Protein AF-A0A1Q7ZN76-F1 (afdb_monomer_lite)

Sequence (95 aa):
MLIVADIRRQVERFIEADLVIKKGLQRRIINSRALARYILEANRLDSTLDAILGIVRRYPLGSENDNRHRQVFKDCEIATRNEVADLAVETVQAS

Foldseek 3Di:
DPLLVVVLVLLLVVCVVDPCSLVCLLVVVDDLLVSLVVSCVVPVRPDDSVSSSVSSVVRPSDPPPPCVVVVVCVPPDDDDPVPDDDDDDDDDDDD

Secondary structure (DSSP, 8-state):
--HHHHHHHHHHHHHHH-HHHHHHHHTT-S-HHHHHHHHHHHHT-SS-HHHHHHHHHHS----TT-THHHHHTTT-----TTS------------

Structure (mmCIF, N/CA/C/O backbone):
data_AF-A0A1Q7ZN76-F1
#
_entry.id   AF-A0A1Q7ZN76-F1
#
loop_
_atom_site.group_PDB
_atom_site.id
_atom_site.type_symbol
_atom_site.label_atom_id
_atom_site.label_alt_id
_atom_site.label_comp_id
_atom_site.label_asym_id
_atom_site.label_entity_id
_atom_site.label_seq_i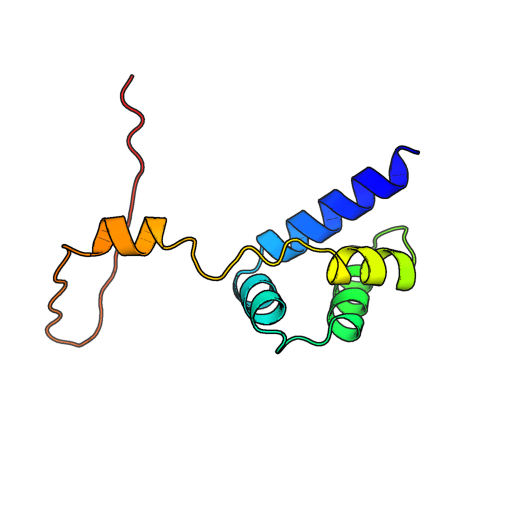d
_atom_site.pdbx_PDB_ins_code
_atom_site.Cartn_x
_atom_site.Cartn_y
_atom_site.Cartn_z
_atom_site.occupancy
_atom_site.B_iso_or_equiv
_atom_site.auth_seq_id
_atom_site.auth_comp_id
_atom_site.auth_asym_id
_atom_site.auth_atom_id
_atom_site.pdbx_PDB_model_num
ATOM 1 N N . MET A 1 1 ? 1.603 8.796 -23.605 1.00 47.59 1 MET A N 1
ATOM 2 C CA . MET A 1 1 ? 1.478 9.263 -22.202 1.00 47.59 1 MET A CA 1
ATOM 3 C C . MET A 1 1 ? 0.319 8.582 -21.436 1.00 47.59 1 MET A C 1
ATOM 5 O O . MET A 1 1 ? -0.129 9.121 -20.438 1.00 47.59 1 MET A O 1
ATOM 9 N N . LEU A 1 2 ? -0.137 7.384 -21.850 1.00 54.00 2 LEU A N 1
ATOM 10 C CA . LEU A 1 2 ? -1.251 6.640 -21.220 1.00 54.00 2 LEU A CA 1
ATOM 11 C C . LEU A 1 2 ? -0.786 5.603 -20.173 1.00 54.00 2 LEU A C 1
ATOM 13 O O . LEU A 1 2 ? -1.440 5.422 -19.154 1.00 54.00 2 LEU A O 1
ATOM 17 N N . ILE A 1 3 ? 0.390 4.998 -20.371 1.00 61.19 3 ILE A N 1
ATOM 18 C CA . ILE A 1 3 ? 0.911 3.896 -19.537 1.00 61.19 3 ILE A CA 1
ATOM 19 C C . ILE A 1 3 ? 1.214 4.350 -18.094 1.00 61.19 3 ILE A C 1
ATOM 21 O O . ILE A 1 3 ? 0.887 3.665 -17.133 1.00 61.19 3 ILE A O 1
ATOM 25 N N . VAL A 1 4 ? 1.793 5.543 -17.914 1.00 61.75 4 VAL A N 1
ATOM 26 C CA . VAL A 1 4 ? 2.178 6.053 -16.580 1.00 61.75 4 VAL A CA 1
ATOM 27 C C . VAL A 1 4 ? 0.959 6.371 -15.706 1.00 61.75 4 VAL A C 1
ATOM 29 O O . VAL A 1 4 ? 1.007 6.179 -14.491 1.00 61.75 4 VAL A O 1
ATOM 32 N N . ALA A 1 5 ? -0.132 6.852 -16.311 1.00 72.38 5 ALA A N 1
ATOM 33 C CA . ALA A 1 5 ? -1.378 7.121 -15.595 1.00 72.38 5 ALA A CA 1
ATOM 34 C C . ALA A 1 5 ? -2.043 5.816 -15.132 1.00 72.38 5 ALA A C 1
ATOM 36 O O . ALA A 1 5 ? -2.573 5.757 -14.023 1.00 72.38 5 ALA A O 1
ATOM 37 N N . ASP A 1 6 ? -1.948 4.767 -15.950 1.00 83.75 6 ASP A N 1
ATOM 38 C CA . ASP A 1 6 ? -2.474 3.450 -15.614 1.00 83.75 6 ASP A CA 1
ATOM 39 C C . ASP A 1 6 ? -1.679 2.786 -14.478 1.00 83.75 6 ASP A C 1
ATOM 41 O O . ASP A 1 6 ? -2.262 2.391 -13.469 1.00 83.75 6 ASP A O 1
ATOM 45 N N . ILE A 1 7 ? -0.341 2.801 -14.546 1.00 87.81 7 ILE A N 1
ATOM 46 C CA . ILE A 1 7 ? 0.526 2.283 -13.469 1.00 87.81 7 ILE A CA 1
ATOM 47 C C . ILE A 1 7 ? 0.260 3.016 -12.151 1.00 87.81 7 ILE A C 1
ATOM 49 O O . ILE A 1 7 ? 0.141 2.384 -11.103 1.00 87.81 7 ILE A O 1
ATOM 53 N N . ARG A 1 8 ? 0.126 4.350 -12.186 1.00 89.81 8 ARG A N 1
ATOM 54 C CA . ARG A 1 8 ? -0.236 5.135 -10.999 1.00 89.81 8 ARG A CA 1
ATOM 55 C C . ARG A 1 8 ? -1.529 4.626 -10.374 1.00 89.81 8 ARG A C 1
ATOM 57 O O . ARG A 1 8 ? -1.551 4.370 -9.175 1.00 89.81 8 ARG A O 1
ATOM 64 N N . ARG A 1 9 ? -2.581 4.470 -11.178 1.00 88.81 9 ARG A N 1
ATOM 65 C CA . ARG A 1 9 ? -3.892 4.035 -10.692 1.00 88.81 9 ARG A CA 1
ATOM 66 C C . ARG A 1 9 ? -3.837 2.623 -10.111 1.00 88.81 9 ARG A C 1
ATOM 68 O O . ARG A 1 9 ? -4.486 2.362 -9.104 1.00 88.81 9 ARG A O 1
ATOM 75 N N . GLN A 1 10 ? -3.062 1.722 -10.712 1.00 90.38 10 GLN A N 1
ATOM 76 C CA . GLN A 1 10 ? -2.865 0.367 -10.191 1.00 90.38 10 GLN A CA 1
ATOM 77 C C . GLN A 1 10 ? -2.154 0.377 -8.828 1.00 90.38 10 GLN A C 1
ATOM 79 O O . GLN A 1 10 ? -2.623 -0.260 -7.887 1.00 90.38 10 GLN A O 1
ATOM 84 N N . VAL A 1 11 ? -1.083 1.166 -8.688 1.00 91.06 11 VAL A N 1
ATOM 85 C CA . VAL A 1 11 ? -0.366 1.350 -7.414 1.00 91.06 11 VAL A CA 1
ATOM 86 C C . VAL A 1 11 ? -1.275 1.971 -6.347 1.00 91.06 11 VAL A C 1
ATOM 88 O O . VAL A 1 11 ? -1.297 1.505 -5.212 1.00 91.06 11 VAL A O 1
ATOM 91 N N . GLU A 1 12 ? -2.054 2.995 -6.700 1.00 91.19 12 GLU A N 1
ATOM 92 C CA . GLU A 1 12 ? -3.015 3.631 -5.790 1.00 91.19 12 GLU A CA 1
ATOM 93 C C . GLU A 1 12 ? -4.092 2.638 -5.333 1.00 91.19 12 GLU A C 1
ATOM 95 O O . GLU A 1 12 ? -4.331 2.514 -4.136 1.00 91.19 12 GLU A O 1
ATOM 100 N N . ARG A 1 13 ? -4.679 1.859 -6.253 1.00 90.06 13 ARG A N 1
ATOM 101 C CA . ARG A 1 13 ? -5.658 0.810 -5.914 1.00 90.06 13 ARG A CA 1
ATOM 102 C C . ARG A 1 13 ? -5.082 -0.250 -4.983 1.00 90.06 13 ARG A C 1
ATOM 104 O O . ARG A 1 13 ? -5.797 -0.714 -4.104 1.00 90.06 13 ARG A O 1
ATOM 111 N N . PHE A 1 14 ? -3.818 -0.622 -5.167 1.00 91.25 14 PHE A N 1
ATOM 112 C CA . PHE A 1 14 ? -3.147 -1.567 -4.283 1.00 91.25 14 PHE A CA 1
ATOM 113 C C . PHE A 1 14 ? -3.032 -1.023 -2.855 1.00 91.25 14 PHE A C 1
ATOM 115 O O . PHE A 1 14 ? -3.347 -1.723 -1.900 1.00 91.25 14 PHE A O 1
ATOM 122 N N . ILE A 1 15 ? -2.623 0.242 -2.711 1.00 91.31 15 ILE A N 1
ATOM 123 C CA . ILE A 1 15 ? -2.521 0.896 -1.400 1.00 91.31 15 ILE A CA 1
ATOM 124 C C . ILE A 1 15 ? -3.907 1.029 -0.753 1.00 91.31 15 ILE A C 1
ATOM 126 O O . ILE A 1 15 ? -4.040 0.803 0.443 1.00 91.31 15 ILE A O 1
ATOM 130 N N . GLU A 1 16 ? -4.941 1.373 -1.525 1.00 89.50 16 GLU A N 1
ATOM 131 C CA . GLU A 1 16 ? -6.316 1.512 -1.023 1.00 89.50 16 GLU A CA 1
ATOM 132 C C . GLU A 1 16 ? -6.962 0.178 -0.617 1.00 89.50 16 GLU A C 1
ATOM 134 O O . GLU A 1 16 ? -7.833 0.169 0.250 1.00 89.50 16 GLU A O 1
ATOM 139 N N . ALA A 1 17 ? -6.546 -0.939 -1.220 1.00 89.62 17 ALA A N 1
ATOM 140 C CA . ALA A 1 17 ? -7.082 -2.264 -0.913 1.00 89.62 17 ALA A CA 1
ATOM 141 C C . ALA A 1 17 ? -6.655 -2.790 0.470 1.00 89.62 17 ALA A C 1
ATOM 143 O O . ALA A 1 17 ? -7.343 -3.640 1.031 1.00 89.62 17 ALA A O 1
ATOM 144 N N . ASP A 1 18 ? -5.549 -2.285 1.027 1.00 88.62 18 ASP A N 1
ATOM 145 C CA . ASP A 1 18 ? -5.008 -2.722 2.315 1.00 88.62 18 ASP A CA 1
ATOM 146 C C . ASP A 1 18 ? -4.912 -1.548 3.305 1.00 88.62 18 ASP A C 1
ATOM 148 O O . ASP A 1 18 ? -4.071 -0.649 3.196 1.00 88.62 18 ASP A O 1
ATOM 152 N N . LEU A 1 19 ? -5.772 -1.580 4.329 1.00 84.31 19 LEU A N 1
ATOM 153 C CA . LEU A 1 19 ? -5.826 -0.558 5.376 1.00 84.31 19 LEU A CA 1
ATOM 154 C C . LEU A 1 19 ? -4.525 -0.453 6.182 1.00 84.31 19 LEU A C 1
ATOM 156 O O . LEU A 1 19 ? -4.169 0.651 6.602 1.00 84.31 19 LEU A O 1
ATOM 160 N N . VAL A 1 20 ? -3.811 -1.561 6.400 1.00 89.12 20 VAL A N 1
ATOM 161 C CA . VAL A 1 20 ? -2.536 -1.577 7.129 1.00 89.12 20 VAL A CA 1
ATOM 162 C C . VAL A 1 20 ? -1.468 -0.874 6.301 1.00 89.12 20 VAL A C 1
ATOM 164 O O . VAL A 1 20 ? -0.760 -0.014 6.830 1.00 89.12 20 VAL A O 1
ATOM 167 N N . ILE A 1 21 ? -1.400 -1.155 4.996 1.00 91.12 21 ILE A N 1
ATOM 168 C CA . ILE A 1 21 ? -0.482 -0.468 4.077 1.00 91.12 21 ILE A CA 1
ATOM 169 C C . ILE A 1 21 ? -0.822 1.020 3.993 1.00 91.12 21 ILE A C 1
ATOM 171 O O . ILE A 1 21 ? 0.059 1.862 4.182 1.00 91.12 21 ILE A O 1
ATOM 175 N N . LYS A 1 22 ? -2.095 1.368 3.782 1.00 89.50 22 LYS A N 1
ATOM 176 C CA . LYS A 1 22 ? -2.552 2.762 3.711 1.00 89.50 22 LYS A CA 1
ATOM 177 C C . LYS A 1 22 ? -2.202 3.542 4.976 1.00 89.50 22 LYS A C 1
ATOM 179 O O . LYS A 1 22 ? -1.554 4.588 4.904 1.00 89.50 22 LYS A O 1
ATOM 184 N N . LYS A 1 23 ? -2.596 3.037 6.151 1.00 86.62 23 LYS A N 1
ATOM 185 C CA . LYS A 1 23 ? -2.331 3.694 7.442 1.00 86.62 23 LYS A CA 1
ATOM 186 C C . LYS A 1 23 ? -0.846 3.717 7.772 1.00 86.62 23 LYS A C 1
ATOM 188 O O . LYS A 1 23 ? -0.355 4.721 8.285 1.00 86.62 23 LYS A O 1
ATOM 193 N N . GLY A 1 24 ? -0.118 2.651 7.456 1.00 89.00 24 GLY A N 1
ATOM 194 C CA . GLY A 1 24 ? 1.318 2.583 7.683 1.00 89.00 24 GLY A CA 1
ATOM 195 C C . GLY A 1 24 ? 2.105 3.561 6.809 1.00 89.00 24 GLY A C 1
ATOM 196 O O . GLY A 1 24 ? 3.073 4.167 7.276 1.00 89.00 24 GLY A O 1
ATOM 197 N N . LEU A 1 25 ? 1.657 3.786 5.573 1.00 89.44 25 LEU A N 1
ATOM 198 C CA . LEU A 1 25 ? 2.226 4.795 4.686 1.00 89.44 25 LEU A CA 1
ATOM 199 C C . LEU A 1 25 ? 1.893 6.215 5.175 1.00 89.44 25 LEU A C 1
ATOM 201 O O . LEU A 1 25 ? 2.790 7.054 5.242 1.00 89.44 25 LEU A O 1
ATOM 205 N N . GLN A 1 26 ? 0.647 6.468 5.600 1.00 86.25 26 GLN A N 1
ATOM 206 C CA . GLN A 1 26 ? 0.222 7.748 6.199 1.00 86.25 26 GLN A CA 1
ATOM 207 C C . GLN A 1 26 ? 1.040 8.106 7.448 1.00 86.25 26 GLN A C 1
ATOM 209 O O . GLN A 1 26 ? 1.523 9.229 7.572 1.00 86.25 26 GLN A O 1
ATOM 214 N N . ARG A 1 27 ? 1.267 7.132 8.334 1.00 86.44 27 ARG A N 1
ATOM 215 C CA . ARG A 1 27 ? 2.058 7.290 9.567 1.00 86.44 27 ARG A CA 1
ATOM 216 C C . ARG A 1 27 ? 3.571 7.281 9.342 1.00 86.44 27 ARG A C 1
ATOM 218 O O . ARG A 1 27 ? 4.322 7.387 10.306 1.00 86.44 27 ARG A O 1
ATOM 225 N N . ARG A 1 28 ? 4.033 7.129 8.093 1.00 86.56 28 ARG A N 1
ATOM 226 C CA . ARG A 1 28 ? 5.456 7.026 7.716 1.00 86.56 28 ARG A CA 1
ATOM 227 C C . ARG A 1 28 ? 6.225 5.902 8.427 1.00 86.56 28 ARG A C 1
ATOM 229 O O . ARG A 1 28 ? 7.446 5.966 8.529 1.00 86.56 28 ARG A O 1
ATOM 236 N N . ILE A 1 29 ? 5.527 4.864 8.887 1.00 88.88 29 ILE A N 1
ATOM 237 C CA . ILE A 1 29 ? 6.142 3.681 9.514 1.00 88.88 29 ILE A CA 1
ATOM 238 C C . ILE A 1 29 ? 6.544 2.631 8.473 1.00 88.88 29 ILE A C 1
ATOM 240 O O . ILE A 1 29 ? 7.413 1.802 8.726 1.00 88.88 29 ILE A O 1
ATOM 244 N N . ILE A 1 30 ? 5.940 2.677 7.282 1.00 89.94 30 ILE A N 1
ATOM 245 C CA . ILE A 1 30 ? 6.308 1.813 6.161 1.00 89.94 30 ILE A CA 1
ATOM 246 C C . ILE A 1 30 ? 7.418 2.472 5.344 1.00 89.94 30 ILE A C 1
ATOM 248 O O . ILE A 1 30 ? 7.305 3.615 4.897 1.00 89.94 30 ILE A O 1
ATOM 252 N N . ASN A 1 31 ? 8.479 1.712 5.077 1.00 92.38 31 ASN A N 1
ATOM 253 C CA . ASN A 1 31 ? 9.538 2.132 4.169 1.00 92.38 31 ASN A CA 1
ATOM 254 C C . ASN A 1 31 ? 9.020 2.146 2.719 1.00 92.38 31 ASN A C 1
ATOM 256 O O . ASN A 1 31 ? 8.716 1.098 2.149 1.00 92.38 31 ASN A O 1
ATOM 260 N N . SER A 1 32 ? 8.979 3.322 2.087 1.00 92.94 32 SER A N 1
ATOM 261 C CA . SER A 1 32 ? 8.445 3.470 0.724 1.00 92.94 32 SER A CA 1
ATOM 262 C C . SER A 1 32 ? 9.196 2.652 -0.333 1.00 92.94 32 SER A C 1
ATOM 264 O O . SER A 1 32 ? 8.592 2.243 -1.319 1.00 92.94 32 SER A O 1
ATOM 266 N N . ARG A 1 33 ? 10.502 2.402 -0.156 1.00 94.38 33 ARG A N 1
ATOM 267 C CA . ARG A 1 33 ? 11.298 1.581 -1.087 1.00 94.38 33 ARG A CA 1
ATOM 268 C C . ARG A 1 33 ? 10.973 0.100 -0.936 1.00 94.38 33 ARG A C 1
ATOM 270 O O . ARG A 1 33 ? 10.873 -0.590 -1.946 1.00 94.38 33 ARG A O 1
ATOM 277 N N . ALA A 1 34 ? 10.786 -0.367 0.298 1.00 94.25 34 ALA A N 1
ATOM 278 C CA . ALA A 1 34 ? 10.323 -1.726 0.561 1.00 94.25 34 ALA A CA 1
ATOM 279 C C . ALA A 1 34 ? 8.910 -1.938 -0.001 1.00 94.25 34 ALA A C 1
ATOM 281 O O . ALA A 1 34 ? 8.685 -2.905 -0.721 1.00 94.25 34 ALA A O 1
ATOM 282 N N . LEU A 1 35 ? 8.000 -0.984 0.223 1.00 94.12 35 LEU A N 1
ATOM 283 C CA . LEU A 1 35 ? 6.651 -1.031 -0.341 1.00 94.12 35 LEU A CA 1
ATOM 284 C C . LEU A 1 35 ? 6.670 -1.039 -1.876 1.00 94.12 35 LEU A C 1
ATOM 286 O O . LEU A 1 35 ? 5.972 -1.834 -2.490 1.00 94.12 35 LEU A O 1
ATOM 290 N N . ALA A 1 36 ? 7.499 -0.207 -2.511 1.00 94.75 36 ALA A N 1
ATOM 291 C CA . ALA A 1 36 ? 7.604 -0.187 -3.969 1.00 94.75 36 ALA A CA 1
ATOM 292 C C . ALA A 1 36 ? 8.108 -1.523 -4.547 1.00 94.75 36 ALA A C 1
ATOM 294 O O . ALA A 1 36 ? 7.595 -1.969 -5.571 1.00 94.75 36 ALA A O 1
ATOM 295 N N . ARG A 1 37 ? 9.071 -2.180 -3.881 1.00 94.38 37 ARG A N 1
ATOM 296 C CA . ARG A 1 37 ? 9.522 -3.532 -4.255 1.00 94.38 37 ARG A CA 1
ATOM 297 C C . ARG A 1 37 ? 8.403 -4.554 -4.120 1.00 94.38 37 ARG A C 1
ATOM 299 O O . ARG A 1 37 ? 8.146 -5.294 -5.059 1.00 94.38 37 ARG A O 1
ATOM 306 N N . TYR A 1 38 ? 7.706 -4.530 -2.989 1.00 93.38 38 TYR A N 1
ATOM 307 C CA . TYR A 1 38 ? 6.591 -5.430 -2.733 1.00 93.38 38 TYR A CA 1
ATOM 308 C C . TYR A 1 38 ? 5.481 -5.291 -3.785 1.00 93.38 38 TYR A C 1
ATOM 310 O O . TYR A 1 38 ? 5.013 -6.288 -4.321 1.00 93.38 38 TYR A O 1
ATOM 318 N N . ILE A 1 39 ? 5.110 -4.060 -4.151 1.00 91.88 39 ILE A N 1
ATOM 319 C CA . ILE A 1 39 ? 4.090 -3.800 -5.178 1.00 91.88 39 ILE A CA 1
ATOM 320 C C . ILE A 1 39 ? 4.520 -4.331 -6.551 1.00 91.88 39 ILE A C 1
ATOM 322 O O . ILE A 1 39 ? 3.694 -4.914 -7.257 1.00 91.88 39 ILE A O 1
ATOM 326 N N . LEU A 1 40 ? 5.794 -4.142 -6.917 1.00 91.81 40 LEU A N 1
ATOM 327 C CA . LEU A 1 40 ? 6.359 -4.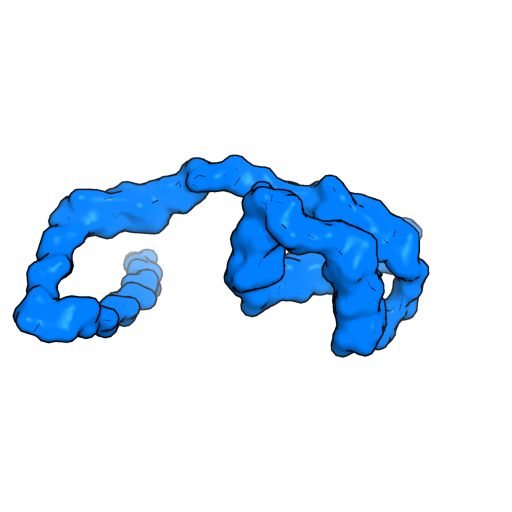637 -8.175 1.00 91.81 40 LEU A CA 1
ATOM 328 C C . LEU A 1 40 ? 6.295 -6.169 -8.255 1.00 91.81 40 LEU A C 1
ATOM 330 O O . LEU A 1 40 ? 5.852 -6.714 -9.264 1.00 91.81 40 LEU A O 1
ATOM 334 N N . GLU A 1 41 ? 6.698 -6.848 -7.180 1.00 89.50 41 GLU A N 1
ATOM 335 C CA . GLU A 1 41 ? 6.720 -8.312 -7.092 1.00 89.50 41 GLU A CA 1
ATOM 336 C C . GLU A 1 41 ? 5.305 -8.910 -7.039 1.00 89.50 41 GLU A C 1
ATOM 338 O O . GLU A 1 41 ? 5.025 -9.893 -7.724 1.00 89.50 41 GLU A O 1
ATOM 343 N N . ALA A 1 42 ? 4.394 -8.297 -6.276 1.00 84.31 42 ALA A N 1
ATOM 344 C CA . ALA A 1 42 ? 3.045 -8.814 -6.053 1.00 84.31 42 ALA A CA 1
ATOM 345 C C . ALA A 1 42 ? 2.118 -8.679 -7.272 1.00 84.31 42 ALA A C 1
ATOM 347 O O . ALA A 1 42 ? 1.255 -9.528 -7.477 1.00 84.31 42 ALA A O 1
ATOM 348 N N . ASN A 1 43 ? 2.280 -7.628 -8.085 1.00 74.81 43 ASN A N 1
ATOM 349 C CA . ASN A 1 43 ? 1.339 -7.315 -9.169 1.00 74.81 43 ASN A CA 1
ATOM 350 C C . ASN A 1 43 ? 1.887 -7.597 -10.575 1.00 74.81 43 ASN A C 1
ATOM 352 O O . ASN A 1 43 ? 1.172 -7.357 -11.544 1.00 74.81 43 ASN A O 1
ATOM 356 N N . ARG A 1 44 ? 3.137 -8.080 -10.703 1.00 73.81 44 ARG A N 1
ATOM 357 C CA . ARG A 1 44 ? 3.829 -8.255 -11.999 1.00 73.81 44 ARG A CA 1
ATOM 358 C C . ARG A 1 44 ? 3.650 -7.036 -12.916 1.00 73.81 44 ARG A C 1
ATOM 360 O O . ARG A 1 44 ? 3.368 -7.175 -14.102 1.00 73.81 44 ARG A O 1
ATOM 367 N N . LEU A 1 45 ? 3.745 -5.837 -12.342 1.00 77.62 45 LEU A N 1
ATOM 368 C CA . LEU A 1 45 ? 3.563 -4.601 -13.098 1.00 77.62 45 LEU A CA 1
ATOM 369 C C . LEU A 1 45 ? 4.709 -4.461 -14.097 1.00 77.62 45 LEU A C 1
ATOM 371 O O . LEU A 1 45 ? 5.871 -4.516 -13.695 1.00 77.62 45 LEU A O 1
ATOM 375 N N . ASP A 1 46 ? 4.385 -4.181 -15.360 1.00 79.75 46 ASP A N 1
ATOM 376 C CA . ASP A 1 46 ? 5.354 -3.773 -16.384 1.00 79.75 46 ASP A CA 1
ATOM 377 C C . ASP A 1 46 ? 5.836 -2.338 -16.109 1.00 79.75 46 ASP A C 1
ATOM 379 O O . ASP A 1 46 ? 5.532 -1.372 -16.813 1.00 79.75 46 ASP A O 1
ATOM 383 N N . SER A 1 47 ? 6.551 -2.167 -15.000 1.00 84.75 47 SER A N 1
ATOM 384 C CA . SER A 1 47 ? 7.096 -0.893 -14.559 1.00 84.75 47 SER A CA 1
ATOM 385 C C . SER A 1 47 ? 8.430 -1.077 -13.849 1.00 84.75 47 SER A C 1
ATOM 387 O O . SER A 1 47 ? 8.828 -2.177 -13.476 1.00 84.75 47 SER A O 1
ATOM 389 N N . THR A 1 48 ? 9.140 0.028 -13.645 1.00 90.38 48 THR A N 1
ATOM 390 C CA . THR A 1 48 ? 10.393 0.023 -12.897 1.00 90.38 48 THR A CA 1
ATOM 391 C C . THR A 1 48 ? 10.139 0.322 -11.427 1.00 90.38 48 THR A C 1
ATOM 393 O O . THR A 1 48 ? 9.216 1.055 -11.057 1.00 90.38 48 THR A O 1
ATOM 396 N N . LEU A 1 49 ? 11.020 -0.196 -10.570 1.00 92.75 49 LEU A N 1
ATOM 397 C CA . LEU A 1 49 ? 10.991 0.096 -9.139 1.00 92.75 49 LEU A CA 1
ATOM 398 C C . LEU A 1 49 ? 10.973 1.608 -8.858 1.00 92.75 49 LEU A C 1
ATOM 400 O O . LEU A 1 49 ? 10.245 2.060 -7.978 1.00 92.75 49 LEU A O 1
ATOM 404 N N . ASP A 1 50 ? 11.746 2.395 -9.609 1.00 91.94 50 ASP A N 1
ATOM 405 C CA . ASP A 1 50 ? 11.842 3.843 -9.403 1.00 91.94 50 ASP A CA 1
ATOM 406 C C . ASP A 1 50 ? 10.568 4.588 -9.821 1.00 91.94 50 ASP A C 1
ATOM 408 O O . ASP A 1 50 ? 10.179 5.557 -9.162 1.00 91.94 50 ASP A O 1
ATOM 412 N N . ALA A 1 51 ? 9.872 4.116 -10.862 1.00 91.38 51 ALA A N 1
ATOM 413 C CA . ALA A 1 51 ? 8.579 4.667 -11.259 1.00 91.38 51 ALA A CA 1
ATOM 414 C C . ALA A 1 51 ? 7.527 4.449 -10.161 1.00 91.38 51 ALA A C 1
ATOM 416 O O . ALA A 1 51 ? 6.860 5.403 -9.746 1.00 91.38 51 ALA A O 1
ATOM 417 N N . ILE A 1 52 ? 7.448 3.227 -9.624 1.00 93.19 52 ILE A N 1
ATOM 418 C CA . ILE A 1 52 ? 6.557 2.880 -8.508 1.00 93.19 52 ILE A CA 1
ATOM 419 C C . ILE A 1 52 ? 6.938 3.671 -7.254 1.00 93.19 52 ILE A C 1
ATOM 421 O O . ILE A 1 52 ? 6.075 4.275 -6.623 1.00 93.19 52 ILE A O 1
ATOM 425 N N . LEU A 1 53 ? 8.227 3.752 -6.916 1.00 94.50 53 LEU A N 1
ATOM 426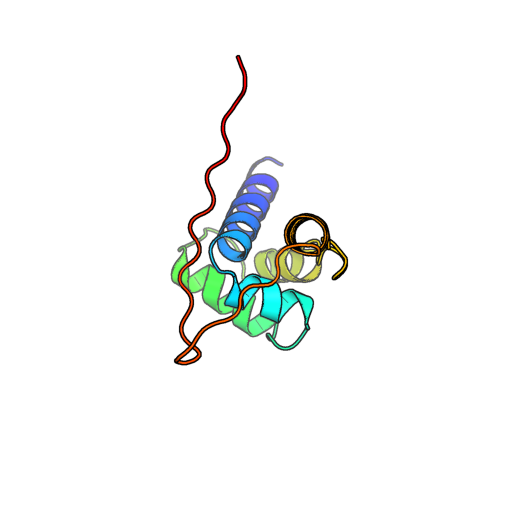 C CA . LEU A 1 53 ? 8.710 4.527 -5.772 1.00 94.50 53 LEU A CA 1
ATOM 427 C C . LEU A 1 53 ? 8.326 6.008 -5.883 1.00 94.50 53 LEU A C 1
ATOM 429 O O . LEU A 1 53 ? 7.922 6.623 -4.895 1.00 94.50 53 LEU A O 1
ATOM 433 N N . GLY A 1 54 ? 8.427 6.581 -7.084 1.00 93.19 54 GLY A N 1
ATOM 434 C CA . GLY A 1 54 ? 7.980 7.941 -7.359 1.00 93.19 54 GLY A CA 1
ATOM 435 C C . GLY A 1 54 ? 6.480 8.130 -7.121 1.00 93.19 54 GLY A C 1
ATOM 436 O O . GLY A 1 54 ? 6.079 9.166 -6.592 1.00 93.19 54 GLY A O 1
ATOM 437 N N . ILE A 1 55 ? 5.656 7.142 -7.481 1.00 92.69 55 ILE A N 1
ATOM 438 C CA . ILE A 1 55 ? 4.212 7.150 -7.214 1.00 92.69 55 ILE A CA 1
ATOM 439 C C . ILE A 1 55 ? 3.945 7.040 -5.710 1.00 92.69 55 ILE A C 1
ATOM 441 O O . ILE A 1 55 ? 3.290 7.921 -5.166 1.00 92.69 55 ILE A O 1
ATOM 445 N N . VAL A 1 56 ? 4.514 6.040 -5.027 1.00 93.00 56 VAL A N 1
ATOM 446 C CA . VAL A 1 56 ? 4.338 5.811 -3.580 1.00 93.00 56 VAL A CA 1
ATOM 447 C C . VAL A 1 56 ? 4.709 7.054 -2.765 1.00 93.00 56 VAL A C 1
ATOM 449 O O . VAL A 1 56 ? 3.993 7.425 -1.842 1.00 93.00 56 VAL A O 1
ATOM 452 N N . ARG A 1 57 ? 5.797 7.751 -3.119 1.00 91.06 57 ARG A N 1
ATOM 453 C CA . ARG A 1 57 ? 6.224 8.986 -2.432 1.00 91.06 57 ARG A CA 1
ATOM 454 C C . ARG A 1 57 ? 5.267 10.164 -2.609 1.00 91.06 57 ARG A C 1
ATOM 456 O O . ARG A 1 57 ? 5.236 11.043 -1.755 1.00 91.06 57 ARG A O 1
ATOM 463 N N . ARG A 1 58 ? 4.543 10.214 -3.729 1.00 89.50 58 ARG A N 1
ATOM 464 C CA . ARG A 1 58 ? 3.566 11.267 -4.053 1.00 89.50 58 ARG A CA 1
ATOM 465 C C . ARG A 1 58 ? 2.127 10.827 -3.808 1.00 89.50 58 ARG A C 1
ATOM 467 O O . ARG A 1 58 ? 1.212 11.571 -4.156 1.00 89.50 58 ARG A O 1
ATOM 474 N N . TYR A 1 59 ? 1.927 9.623 -3.277 1.00 88.56 59 TYR A N 1
ATOM 475 C CA . TYR A 1 59 ? 0.608 9.136 -2.927 1.00 88.56 59 TYR A CA 1
ATOM 476 C C . TYR A 1 59 ? -0.010 10.122 -1.927 1.00 88.56 59 TYR A C 1
ATOM 478 O O . TYR A 1 59 ? 0.675 10.519 -0.977 1.00 88.56 59 TYR A O 1
ATOM 486 N N . PRO A 1 60 ? -1.254 10.578 -2.150 1.00 81.38 60 PRO A N 1
ATOM 487 C CA . PRO A 1 60 ? -1.898 11.532 -1.268 1.00 81.38 60 PRO A CA 1
ATOM 488 C C . PRO A 1 60 ? -2.117 10.872 0.093 1.00 81.38 60 PRO A C 1
ATOM 490 O O . PRO A 1 60 ? -3.085 10.151 0.323 1.00 81.38 60 PRO A O 1
ATOM 493 N N . LEU A 1 61 ? -1.198 11.142 1.019 1.00 76.50 61 LEU A N 1
ATOM 494 C CA . LEU A 1 61 ? -1.353 10.850 2.435 1.00 76.50 61 LEU A CA 1
ATOM 495 C C . LEU A 1 61 ? -2.401 11.831 2.952 1.00 76.50 61 LEU A C 1
ATOM 497 O O . LEU A 1 61 ? -2.051 12.866 3.515 1.00 76.50 61 LEU A O 1
ATOM 501 N N . GLY A 1 62 ? -3.676 11.571 2.643 1.00 63.62 62 GLY A N 1
ATOM 502 C CA . GLY A 1 62 ? -4.791 12.376 3.127 1.00 63.62 62 GLY A CA 1
ATOM 503 C C . GLY A 1 62 ? -4.561 12.687 4.601 1.00 63.62 62 GLY A C 1
ATOM 504 O O . GLY A 1 62 ? -4.141 11.797 5.350 1.00 63.62 62 GLY A O 1
ATOM 505 N N . SER A 1 63 ? -4.736 13.957 4.977 1.00 52.91 63 SER A N 1
ATOM 506 C CA . SER A 1 63 ? -4.564 14.383 6.362 1.00 52.91 63 SER A CA 1
ATOM 507 C C . SER A 1 63 ? -5.339 13.424 7.261 1.00 52.91 63 SER A C 1
ATOM 509 O O . SER A 1 63 ? -6.398 12.926 6.878 1.00 52.91 63 SER A O 1
ATOM 511 N N . GLU A 1 64 ? -4.822 13.150 8.457 1.00 53.09 64 GLU A N 1
ATOM 512 C CA . GLU A 1 64 ? -5.421 12.256 9.463 1.00 53.09 64 GLU A CA 1
ATOM 513 C C . GLU A 1 64 ? -6.851 12.655 9.901 1.00 53.09 64 GLU A C 1
ATOM 515 O O . GLU A 1 64 ? -7.3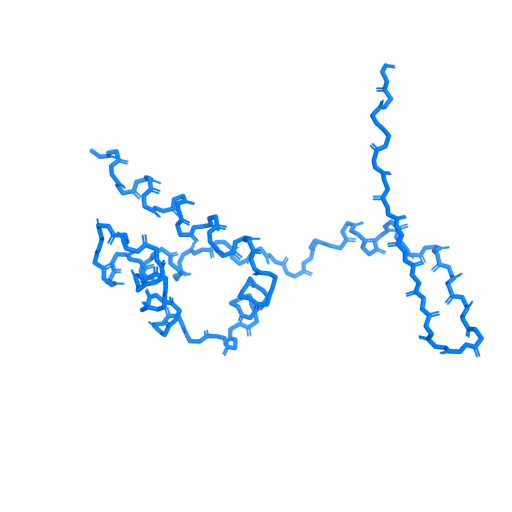99 12.116 10.856 1.00 53.09 64 GLU A O 1
ATOM 520 N N . ASN A 1 65 ? -7.470 13.600 9.199 1.00 45.59 65 ASN A N 1
ATOM 521 C CA . ASN A 1 65 ? -8.657 14.329 9.559 1.00 45.59 65 ASN A CA 1
ATOM 522 C C . ASN A 1 65 ? -9.874 13.975 8.696 1.00 45.59 65 ASN A C 1
ATOM 524 O O . ASN A 1 65 ? -10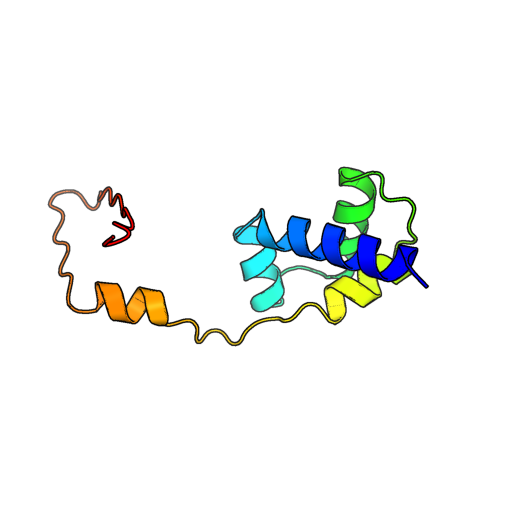.812 14.768 8.632 1.00 45.59 65 ASN A O 1
ATOM 528 N N . ASP A 1 66 ? -9.927 12.781 8.092 1.00 49.38 66 ASP A N 1
ATOM 529 C CA . ASP A 1 66 ? -11.219 12.210 7.687 1.00 49.38 66 ASP A CA 1
ATOM 530 C C . ASP A 1 66 ? -11.961 11.683 8.930 1.00 49.38 66 ASP A C 1
ATOM 532 O O . ASP A 1 66 ? -12.286 10.510 9.093 1.00 49.38 66 ASP A O 1
ATOM 536 N N . ASN A 1 67 ? -12.195 12.604 9.866 1.00 49.28 67 ASN A N 1
ATOM 537 C CA . ASN A 1 67 ? -12.993 12.436 11.071 1.00 49.28 67 ASN A CA 1
ATOM 538 C C . ASN A 1 67 ? -14.491 12.331 10.744 1.00 49.28 67 ASN A C 1
ATOM 540 O O . ASN A 1 67 ? -15.305 12.355 11.662 1.00 49.28 67 ASN A O 1
ATOM 544 N N . ARG A 1 68 ? -14.880 12.196 9.468 1.00 51.69 68 ARG A N 1
ATOM 545 C CA . ARG A 1 68 ? -16.282 12.032 9.065 1.00 51.69 68 ARG A CA 1
ATOM 546 C C . ARG A 1 68 ? -16.904 10.807 9.722 1.00 51.69 68 ARG A C 1
ATOM 548 O O . ARG A 1 68 ? -17.984 10.905 10.286 1.00 51.69 68 ARG A O 1
ATOM 555 N N . HIS A 1 69 ? -16.180 9.690 9.772 1.00 52.38 69 HIS A N 1
ATOM 556 C CA . HIS A 1 69 ? -16.654 8.491 10.470 1.00 52.38 69 HIS A CA 1
ATOM 557 C C . HIS A 1 69 ? -16.705 8.701 11.990 1.00 52.38 69 HIS A C 1
ATOM 559 O O . HIS A 1 69 ? -17.671 8.316 12.638 1.00 52.38 69 HIS A O 1
ATOM 565 N N . ARG A 1 70 ? -15.702 9.377 12.567 1.00 52.84 70 ARG A N 1
ATOM 566 C CA . ARG A 1 70 ? -15.683 9.691 14.004 1.00 52.84 70 ARG A CA 1
ATOM 567 C C . ARG A 1 70 ? -16.817 10.638 14.408 1.00 52.84 70 ARG A C 1
ATOM 569 O O . ARG A 1 70 ? -17.284 10.545 15.533 1.00 52.84 70 ARG A O 1
ATOM 576 N N . GLN A 1 71 ? -17.259 11.527 13.516 1.00 57.59 71 GLN A N 1
ATOM 577 C CA . GLN A 1 71 ? -18.431 12.378 13.728 1.00 57.59 71 GLN A CA 1
ATOM 578 C C . GLN A 1 71 ? -19.732 11.573 13.714 1.00 57.59 71 GLN A C 1
ATOM 580 O O . GLN A 1 71 ? -20.564 11.808 14.580 1.00 57.59 71 GLN A O 1
ATOM 585 N N . VAL A 1 72 ? -19.886 10.609 12.798 1.00 62.09 72 VAL A N 1
ATOM 586 C CA . VAL A 1 72 ? -21.084 9.747 12.729 1.00 62.09 72 VAL A CA 1
ATOM 587 C C . VAL A 1 72 ? -21.275 8.941 14.016 1.00 62.09 72 VAL A C 1
ATOM 589 O O . VAL A 1 72 ? -22.394 8.817 14.497 1.00 62.09 72 VAL A O 1
ATOM 592 N N . PHE A 1 73 ? -20.190 8.442 14.610 1.00 61.94 73 PHE A N 1
ATOM 593 C CA . PHE A 1 73 ? -20.253 7.650 15.845 1.00 61.94 73 PHE A CA 1
ATOM 594 C C . PHE A 1 73 ? -20.015 8.460 17.122 1.00 61.94 73 PHE A C 1
ATOM 596 O O . PHE A 1 73 ? -19.900 7.872 18.193 1.00 61.94 73 PHE A O 1
ATOM 603 N N . LYS A 1 74 ? -19.914 9.794 17.043 1.00 61.34 74 LYS A N 1
ATOM 604 C CA . LYS A 1 74 ? -19.577 10.623 18.211 1.00 61.34 74 LYS A CA 1
ATOM 605 C C . LYS A 1 74 ? -20.639 10.538 19.314 1.00 61.34 74 LYS A C 1
ATOM 607 O O . LYS A 1 74 ? -20.284 10.632 20.484 1.00 61.34 74 LYS A O 1
ATOM 612 N N . ASP A 1 75 ? -21.888 10.310 18.919 1.00 62.75 75 ASP A N 1
ATOM 613 C CA . ASP A 1 75 ? -23.036 10.177 19.819 1.00 62.75 75 ASP A CA 1
ATOM 614 C C . ASP A 1 75 ? -23.447 8.704 20.039 1.00 62.75 75 ASP A C 1
ATOM 616 O O . ASP A 1 75 ? -24.441 8.425 20.705 1.00 62.75 75 ASP A O 1
ATOM 620 N N . CYS A 1 76 ? -22.688 7.740 19.497 1.00 62.81 76 CYS A N 1
ATOM 621 C CA . CYS A 1 76 ? -22.901 6.317 19.760 1.00 62.81 76 CYS A CA 1
ATOM 622 C C . CYS A 1 76 ? -22.110 5.889 20.999 1.00 62.81 76 CYS A C 1
ATOM 624 O O . CYS A 1 76 ? -20.905 5.645 20.930 1.00 62.81 76 CYS A O 1
ATOM 626 N N . GLU A 1 77 ? -22.799 5.734 22.125 1.00 61.00 77 GLU A N 1
ATOM 627 C CA . GLU A 1 77 ? -22.244 5.087 23.311 1.00 61.00 77 GLU A CA 1
ATOM 628 C C . GLU A 1 77 ? -22.479 3.571 23.224 1.00 61.00 77 GLU A C 1
ATOM 630 O O . GLU A 1 77 ? -23.602 3.086 23.360 1.00 61.00 77 GLU A O 1
ATOM 635 N N . ILE A 1 78 ? -21.416 2.811 22.942 1.00 64.88 78 ILE A N 1
ATOM 636 C CA . ILE A 1 78 ? -21.461 1.345 22.886 1.00 64.88 78 ILE A CA 1
ATOM 637 C C . ILE A 1 78 ? -20.883 0.805 24.196 1.00 64.88 78 ILE A C 1
ATOM 639 O O . ILE A 1 78 ? -19.667 0.744 24.370 1.00 64.88 78 ILE A O 1
ATOM 643 N N . ALA A 1 79 ? -21.756 0.410 25.121 1.00 60.91 79 ALA A N 1
ATOM 644 C CA . ALA A 1 79 ? -21.369 -0.293 26.341 1.00 60.91 79 ALA A CA 1
ATOM 645 C C . ALA A 1 79 ? -21.425 -1.809 26.105 1.00 60.91 79 ALA A C 1
ATOM 647 O O . ALA A 1 79 ? -22.480 -2.355 25.778 1.00 60.91 79 ALA A O 1
ATOM 648 N N . THR A 1 80 ? -20.302 -2.507 26.284 1.00 59.59 80 THR A N 1
ATOM 649 C CA . THR A 1 80 ? -20.239 -3.969 26.160 1.00 59.59 80 THR A CA 1
ATOM 650 C C . THR A 1 80 ? -19.953 -4.610 27.508 1.00 59.59 80 THR A C 1
ATOM 652 O O . THR A 1 80 ? -19.113 -4.153 28.277 1.00 59.59 80 THR A O 1
ATOM 655 N N . ARG A 1 81 ? -20.664 -5.699 27.817 1.00 63.53 81 ARG A N 1
ATOM 656 C CA . ARG A 1 81 ? -20.492 -6.423 29.086 1.00 63.53 81 ARG A CA 1
ATOM 657 C C . ARG A 1 81 ? -19.181 -7.220 29.141 1.00 63.53 81 ARG A C 1
ATOM 659 O O . ARG A 1 81 ? -18.692 -7.498 30.229 1.00 63.53 81 ARG A O 1
ATOM 666 N N . ASN A 1 82 ? -18.631 -7.569 27.975 1.00 71.81 82 ASN A N 1
ATOM 667 C CA . ASN A 1 82 ? -17.502 -8.492 27.824 1.00 71.81 82 ASN A CA 1
ATOM 668 C C . ASN A 1 82 ? -16.397 -7.931 26.902 1.00 71.81 82 ASN A C 1
ATOM 670 O O . ASN A 1 82 ? -15.699 -8.714 26.270 1.00 71.81 82 ASN A O 1
ATOM 674 N N . GLU A 1 83 ? -16.295 -6.607 26.735 1.00 64.81 83 GLU A N 1
ATOM 675 C CA . GLU A 1 83 ? -15.323 -5.922 25.849 1.00 64.81 83 GLU A CA 1
ATOM 676 C C . GLU A 1 83 ? -15.412 -6.258 24.343 1.00 64.81 83 GLU A C 1
ATOM 678 O O . GLU A 1 83 ? -14.697 -5.673 23.533 1.00 64.81 83 GLU A O 1
ATOM 683 N N . VAL A 1 84 ? -16.324 -7.141 23.928 1.00 70.06 84 VAL A N 1
ATOM 684 C CA . VAL A 1 84 ? -16.547 -7.505 22.521 1.00 70.06 84 VAL A CA 1
ATOM 685 C C . VAL A 1 84 ? -17.775 -6.776 21.981 1.00 70.06 84 VAL A C 1
ATOM 687 O O . VAL A 1 84 ? -18.863 -6.895 22.545 1.00 70.06 84 VAL A O 1
ATOM 690 N N . ALA A 1 85 ? -17.599 -6.050 20.875 1.00 66.25 85 ALA A N 1
ATOM 691 C CA . ALA A 1 85 ? -18.669 -5.430 20.094 1.00 66.25 85 ALA A CA 1
ATOM 692 C C . ALA A 1 85 ? -18.571 -5.886 18.632 1.00 66.25 85 ALA A C 1
ATOM 694 O O . ALA A 1 85 ? -17.466 -5.959 18.095 1.00 66.25 85 ALA A O 1
ATOM 695 N N . ASP A 1 86 ? -19.714 -6.126 17.992 1.00 59.72 86 ASP A N 1
ATOM 696 C CA . ASP A 1 86 ? -19.829 -6.258 16.537 1.00 59.72 86 ASP A CA 1
ATOM 697 C C . ASP A 1 86 ? -20.710 -5.116 16.011 1.00 59.72 86 ASP A C 1
ATOM 699 O O . ASP A 1 86 ? -21.738 -4.798 16.613 1.00 59.72 86 ASP A O 1
ATOM 703 N N . LEU A 1 87 ? -20.277 -4.456 14.936 1.00 64.25 87 LEU A N 1
ATOM 704 C CA . LEU A 1 87 ? -20.940 -3.282 14.369 1.00 64.25 87 LEU A CA 1
ATOM 705 C C . LEU A 1 87 ? -21.016 -3.423 12.847 1.00 64.25 87 LEU A C 1
ATOM 707 O O . LEU A 1 87 ? -20.019 -3.250 12.146 1.00 64.25 87 LEU A O 1
ATOM 711 N N . ALA A 1 88 ? -22.223 -3.668 12.341 1.00 60.53 88 ALA A N 1
ATOM 712 C CA . ALA A 1 88 ? -22.530 -3.645 10.917 1.00 60.53 88 ALA A CA 1
ATOM 713 C C . ALA A 1 88 ? -23.150 -2.292 10.535 1.00 60.53 88 ALA A C 1
ATOM 715 O O . ALA A 1 88 ? -24.061 -1.804 11.203 1.00 60.53 88 ALA A O 1
ATOM 716 N N . VAL A 1 89 ? -22.649 -1.676 9.463 1.00 69.69 89 VA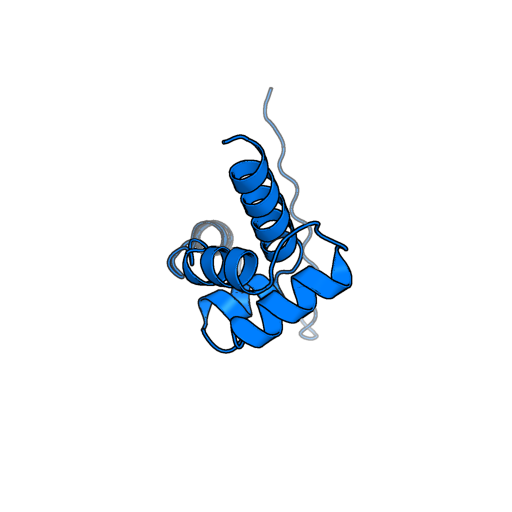L A N 1
ATOM 717 C CA . VAL A 1 89 ? -23.114 -0.372 8.969 1.00 69.69 89 VAL A CA 1
ATOM 718 C C . VAL A 1 89 ? -23.543 -0.533 7.518 1.00 69.69 89 VAL A C 1
ATOM 720 O O . VAL A 1 89 ? -22.724 -0.874 6.667 1.00 69.69 89 VAL A O 1
ATOM 723 N N . GLU A 1 90 ? -24.808 -0.244 7.230 1.00 71.50 90 GLU A N 1
ATOM 724 C CA . GLU A 1 90 ? -25.366 -0.262 5.878 1.00 71.50 90 GLU A CA 1
ATOM 725 C C . GLU A 1 90 ? -25.766 1.151 5.451 1.00 71.50 90 GLU A C 1
ATOM 727 O O . GLU A 1 90 ? -26.301 1.938 6.233 1.00 71.50 90 GLU A O 1
ATOM 732 N N . THR A 1 91 ? -25.488 1.499 4.195 1.00 61.19 91 THR A N 1
ATOM 733 C CA . THR A 1 91 ? -25.892 2.783 3.612 1.00 61.19 91 THR A CA 1
ATOM 734 C C . THR A 1 91 ? -27.183 2.580 2.836 1.00 61.19 91 THR A C 1
ATOM 736 O O . THR A 1 91 ? -27.183 1.976 1.767 1.00 61.19 91 THR A O 1
ATOM 739 N N . VAL A 1 92 ? -28.292 3.093 3.366 1.00 64.81 92 VAL A N 1
ATOM 740 C CA . VAL A 1 92 ? -29.574 3.069 2.658 1.00 64.81 92 VAL A CA 1
ATOM 741 C C . VAL A 1 92 ? -29.605 4.258 1.701 1.00 64.81 92 VAL A C 1
ATOM 743 O O . VAL A 1 92 ? -29.664 5.410 2.132 1.00 64.81 92 VAL A O 1
ATOM 746 N N . GLN A 1 93 ? -29.523 3.999 0.395 1.00 48.12 93 GLN A N 1
ATOM 747 C CA . GLN A 1 93 ? -29.754 5.037 -0.608 1.00 48.12 93 GLN A CA 1
ATOM 748 C C . GLN A 1 93 ? -31.258 5.336 -0.650 1.00 48.12 93 GLN A C 1
ATOM 750 O O . GLN A 1 93 ? -32.039 4.536 -1.161 1.00 48.12 93 GLN A O 1
ATOM 755 N N . ALA A 1 94 ? -31.666 6.471 -0.077 1.00 51.81 94 ALA A N 1
ATOM 756 C CA . ALA A 1 94 ? -33.022 6.983 -0.240 1.00 51.81 94 ALA A CA 1
ATOM 757 C C . ALA A 1 94 ? -33.241 7.336 -1.721 1.00 51.81 94 ALA A C 1
ATOM 759 O O . ALA A 1 94 ? -32.466 8.105 -2.293 1.00 51.81 94 ALA A O 1
ATOM 760 N N . SER A 1 95 ? -34.242 6.689 -2.322 1.00 42.78 95 SER A N 1
ATOM 761 C CA . SER A 1 95 ? -34.691 6.890 -3.707 1.00 42.78 95 SER A CA 1
ATOM 762 C C . SER A 1 95 ? -35.539 8.147 -3.851 1.00 42.78 95 SER A C 1
ATOM 764 O O . SER A 1 95 ? -36.242 8.485 -2.872 1.00 42.78 95 SER A O 1
#

pLDDT: mean 76.76, std 15.79, range [42.78, 94.75]

Radius of gyration: 18.05 Å; chains: 1; bounding box: 46×23×51 Å